Protein AF-I1L2G2-F1 (afdb_monomer)

Foldseek 3Di:
DPDDPDPPVNVQVVQCVQVPPRPSDQDPVSVVVVVVVCPPVNVVVVVVVVQVQLPPVPPSDNQLVSNQVSCVVVVHHDDSVVSVVVPD

Radius of gyration: 18.34 Å; Cα contacts (8 Å, |Δi|>4): 58; chains: 1; bounding box: 33×26×47 Å

pLDDT: mean 82.1, std 11.27, range [36.84, 95.06]

Solvent-accessible surface area (backbone atoms only — not comparable to full-atom values): 5304 Å² total; per-residue (Å²): 134,91,84,73,89,71,55,69,68,58,52,51,52,51,42,71,73,46,28,82,84,70,84,84,51,78,51,72,67,33,51,50,48,54,67,58,65,45,42,76,63,50,53,49,49,53,50,48,56,53,48,55,59,29,17,70,75,72,76,88,51,75,40,38,66,25,41,39,54,38,37,46,74,74,75,40,87,67,55,61,67,58,33,47,68,74,74,117

InterPro domains:
  IPR002048 EF-hand domain [PF13405] (46-75)
  IPR002048 EF-hand domain [PS50222] (6-41)
  IPR002048 EF-hand domain [PS50222] (42-77)
  IPR002048 EF-hand domain [SM00054] (10-38)
  IPR002048 EF-hand domain [SM00054] (46-74)
  IPR011992 EF-hand domain pair [SSF47473] (2-88)
  IPR018247 EF-Hand 1, calcium-binding site [PS00018] (19-31)
  IPR039647 EF-hand domain pair prot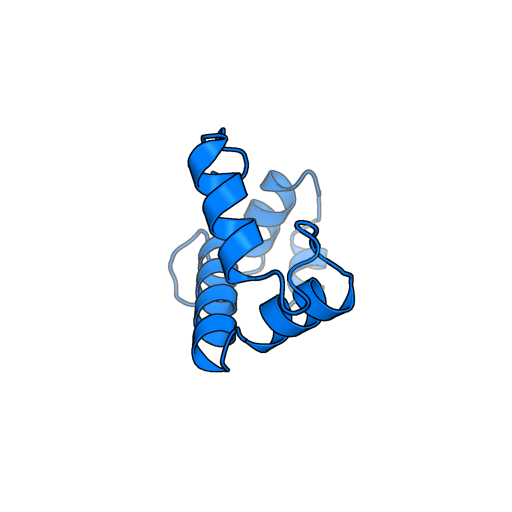ein CML-like [PTHR10891] (46-87)

Mean predicted aligned error: 14.69 Å

Secondary structure (DSSP, 8-state):
-------HHHHHHHHHHH-SSSSSS--HHHHHHHHHHS-HHHHHHHHHHHHHHH-TT-SSS--HHHHHHHHHHTT----HHHHHHH--

Nearest PDB structures (foldseek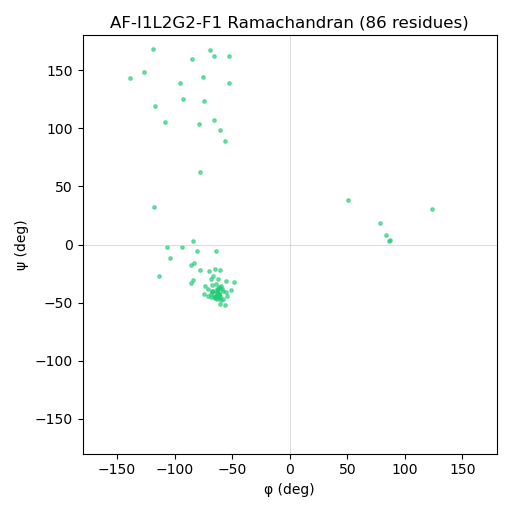):
  3dvk-assembly1_A  TM=5.466E-01  e=9.093E-03  Homo sapiens
  1k93-assembly2_E  TM=5.208E-01  e=1.027E-02  Homo sapiens
  1k90-assembly1_F  TM=4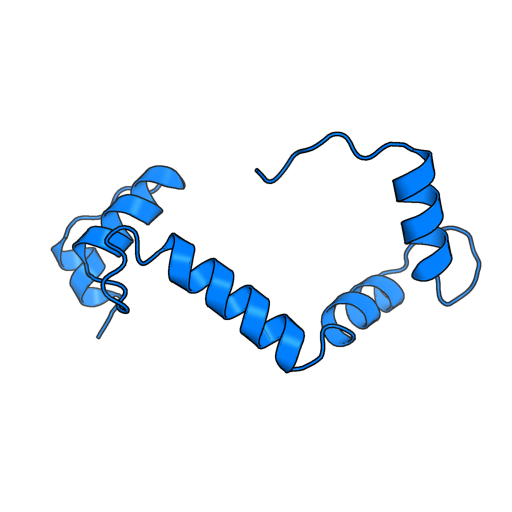.936E-01  e=1.672E-02  Homo sapiens
  8glv-assembly1_Ml  TM=4.962E-01  e=2.721E-02  Chlamydomonas reinhardtii
  1k90-assembly1_E  TM=5.336E-01  e=5.315E-02  Homo sapiens

Structure (mmCIF, N/CA/C/O backbone):
data_AF-I1L2G2-F1
#
_entry.id   AF-I1L2G2-F1
#
loop_
_atom_site.group_PDB
_atom_site.id
_atom_site.type_symbol
_atom_site.label_atom_id
_atom_site.label_alt_id
_atom_site.label_comp_id
_atom_site.label_asym_id
_atom_site.label_entity_id
_atom_site.label_seq_id
_atom_site.pdbx_PDB_ins_code
_atom_site.Cartn_x
_atom_site.Cartn_y
_atom_site.Cartn_z
_atom_site.occupancy
_atom_site.B_iso_or_equiv
_atom_site.auth_seq_id
_a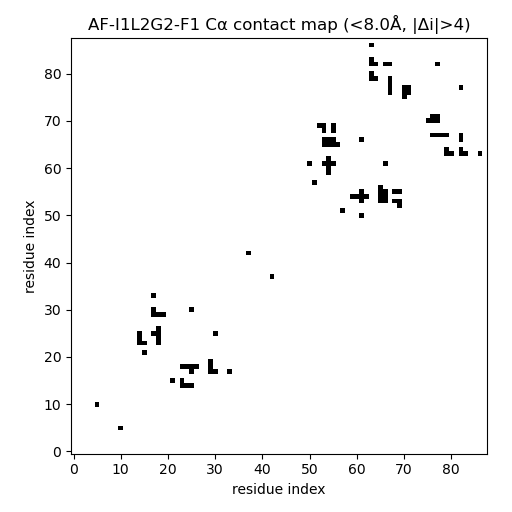tom_site.auth_comp_id
_atom_site.auth_asym_id
_atom_site.auth_atom_id
_atom_site.pdbx_PDB_model_num
ATOM 1 N N . MET A 1 1 ? -3.862 13.719 2.964 1.00 36.84 1 MET A N 1
ATOM 2 C CA . MET A 1 1 ? -2.879 13.970 4.036 1.00 36.84 1 MET A CA 1
ATOM 3 C C . MET A 1 1 ? -3.216 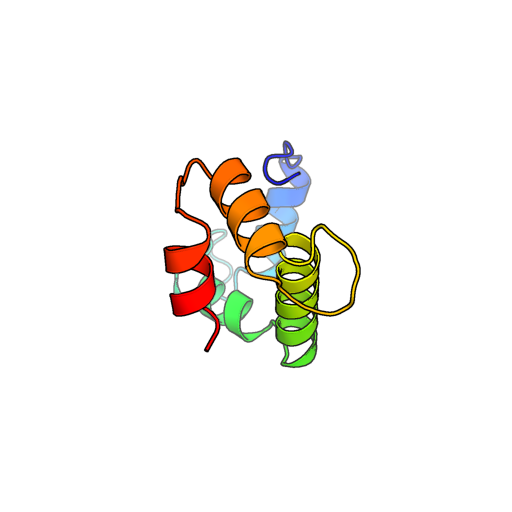13.000 5.159 1.00 36.84 1 MET A C 1
ATOM 5 O O . MET A 1 1 ? -4.330 13.080 5.650 1.00 36.84 1 MET A O 1
ATOM 9 N N . MET A 1 2 ? -2.343 12.047 5.493 1.00 40.84 2 MET A N 1
ATOM 10 C CA . MET A 1 2 ? -2.445 11.283 6.747 1.00 40.84 2 MET A CA 1
ATOM 11 C C . MET A 1 2 ? -1.579 12.013 7.778 1.00 40.84 2 MET A C 1
ATOM 13 O O . MET A 1 2 ? -0.417 12.283 7.479 1.00 40.84 2 MET A O 1
ATOM 17 N N . GLY A 1 3 ? -2.157 12.379 8.926 1.00 48.31 3 GLY A N 1
ATOM 18 C CA . GLY A 1 3 ? -1.483 13.147 9.986 1.00 48.31 3 GLY A CA 1
ATOM 19 C C . GLY A 1 3 ? -2.166 14.461 10.393 1.00 48.31 3 GLY A C 1
ATOM 20 O O . GLY A 1 3 ? -1.470 15.405 10.747 1.00 48.31 3 GLY A O 1
ATOM 21 N N . GLY A 1 4 ? -3.498 14.563 10.306 1.00 59.53 4 GLY A N 1
ATOM 22 C CA . GLY A 1 4 ? -4.225 15.695 10.895 1.00 59.53 4 GLY A CA 1
ATOM 23 C C . GLY A 1 4 ? -4.325 15.559 12.417 1.00 59.53 4 GLY A C 1
ATOM 24 O O . GLY A 1 4 ? -4.469 14.446 12.921 1.00 59.53 4 GLY A O 1
ATOM 25 N N . GLU A 1 5 ? -4.261 16.676 13.141 1.00 57.28 5 GLU A N 1
ATOM 26 C CA . GLU A 1 5 ? -4.640 16.721 14.555 1.00 57.28 5 GLU A CA 1
ATOM 27 C C . GLU A 1 5 ? -6.149 16.459 14.657 1.00 57.28 5 GLU A C 1
ATOM 29 O O . GLU A 1 5 ? -6.958 17.297 14.261 1.00 57.28 5 GLU A O 1
ATOM 34 N N . LEU A 1 6 ? -6.531 15.275 15.141 1.00 62.75 6 LEU A N 1
ATOM 35 C CA . LEU A 1 6 ? -7.912 14.982 15.517 1.00 62.75 6 LEU A CA 1
ATOM 36 C C . LEU A 1 6 ? -8.212 15.705 16.839 1.00 62.75 6 LEU A C 1
ATOM 38 O O . LEU A 1 6 ? -7.500 15.475 17.821 1.00 62.75 6 LEU A O 1
ATOM 42 N N . PRO A 1 7 ? -9.242 16.569 16.905 1.00 80.75 7 PRO A N 1
ATOM 43 C CA . PRO A 1 7 ? -9.700 17.140 18.163 1.00 80.75 7 PRO A CA 1
ATOM 44 C C . PRO A 1 7 ? -9.973 16.035 19.188 1.00 80.75 7 PRO A C 1
ATOM 46 O O . PRO A 1 7 ? -10.581 15.020 18.858 1.00 80.75 7 PRO A O 1
ATOM 49 N N . MET A 1 8 ? -9.582 16.244 20.449 1.00 79.94 8 MET A N 1
ATOM 50 C CA . MET A 1 8 ? -9.756 15.255 21.528 1.00 79.94 8 MET A CA 1
ATOM 51 C C . MET A 1 8 ? -11.197 14.730 21.619 1.00 79.94 8 MET A C 1
ATOM 53 O O . MET A 1 8 ? -11.411 13.531 21.741 1.00 79.94 8 MET A O 1
ATOM 57 N N . LYS A 1 9 ? -12.182 15.612 21.421 1.00 84.00 9 LYS A N 1
ATOM 58 C CA . LYS A 1 9 ? -13.601 15.248 21.376 1.00 84.00 9 LYS A CA 1
ATOM 59 C C . LYS A 1 9 ? -13.944 14.269 20.245 1.00 84.00 9 LYS A C 1
ATOM 61 O O . LYS A 1 9 ? -14.800 13.415 20.422 1.00 84.00 9 LYS A O 1
ATOM 66 N N . GLU A 1 10 ? -13.313 14.392 19.079 1.00 80.00 10 GLU A N 1
ATOM 67 C CA . GLU A 1 10 ? -13.515 13.454 17.966 1.00 80.00 10 GLU A CA 1
ATOM 68 C C . GLU A 1 10 ? -12.889 12.094 18.266 1.00 80.00 10 GLU A C 1
ATOM 70 O O . GLU A 1 10 ? -13.505 11.073 17.971 1.00 80.00 10 GLU A O 1
ATOM 75 N N . ALA A 1 11 ? -11.723 12.075 18.916 1.00 79.56 11 ALA A N 1
ATOM 76 C CA . ALA A 1 11 ? -11.103 10.838 19.378 1.00 79.56 11 ALA A CA 1
ATOM 77 C C . ALA A 1 11 ? -11.958 10.133 20.447 1.00 79.56 11 ALA A C 1
ATOM 79 O O . ALA A 1 11 ? -12.199 8.937 20.335 1.00 79.56 11 ALA A O 1
ATOM 80 N N . GLU A 1 12 ? -12.480 10.868 21.433 1.00 84.06 12 GLU A N 1
ATOM 81 C CA . GLU A 1 12 ? -13.385 10.333 22.463 1.00 84.06 12 GLU A CA 1
ATOM 82 C C . GLU A 1 12 ? -14.678 9.775 21.858 1.00 84.06 12 GLU A C 1
ATOM 84 O O . GLU A 1 12 ? -15.102 8.678 22.212 1.00 84.06 12 GLU A O 1
ATOM 89 N N . MET A 1 13 ? -15.291 10.499 20.914 1.00 84.31 13 MET A N 1
ATOM 90 C CA . MET A 1 13 ? -16.477 10.014 20.199 1.00 84.31 13 MET A CA 1
ATOM 91 C C . MET A 1 13 ? -16.175 8.761 19.375 1.00 84.31 13 MET A C 1
ATOM 93 O O . MET A 1 13 ? -17.020 7.873 19.300 1.00 84.31 13 MET A O 1
ATOM 97 N N . ALA A 1 14 ? -14.995 8.687 18.755 1.00 81.31 14 ALA A N 1
ATOM 98 C CA . ALA A 1 14 ? -14.581 7.512 18.001 1.00 81.31 14 ALA A CA 1
ATOM 99 C C . ALA A 1 14 ? -14.387 6.302 18.922 1.00 81.31 14 ALA A C 1
ATOM 101 O O . ALA A 1 14 ? -14.895 5.233 18.606 1.00 81.31 14 ALA A O 1
ATOM 102 N N . ILE A 1 15 ? -13.721 6.474 20.069 1.00 82.12 15 ILE A N 1
ATOM 103 C CA . ILE A 1 15 ? -13.556 5.403 21.062 1.00 82.12 15 ILE A CA 1
ATOM 104 C C . ILE A 1 15 ? -14.926 4.944 21.559 1.00 82.12 15 ILE A C 1
ATOM 106 O O . ILE A 1 15 ? -15.242 3.773 21.427 1.00 82.12 15 ILE A O 1
ATOM 110 N N . ALA A 1 16 ? -15.792 5.860 22.000 1.00 85.81 16 ALA A N 1
ATOM 111 C CA . ALA A 1 16 ? -17.124 5.513 22.501 1.00 85.81 16 ALA A CA 1
ATOM 112 C C . ALA A 1 16 ? -18.029 4.815 21.463 1.00 85.81 16 ALA A C 1
ATOM 114 O O . ALA A 1 16 ? -18.997 4.159 21.835 1.00 85.81 16 ALA A O 1
ATOM 115 N N . ALA A 1 17 ? -17.757 4.981 20.165 1.00 83.69 17 ALA A N 1
ATOM 116 C CA . ALA A 1 17 ? -18.489 4.307 19.094 1.00 83.69 17 ALA A CA 1
ATOM 117 C C . ALA A 1 17 ? -17.942 2.907 18.759 1.00 83.69 17 ALA A C 1
ATOM 119 O O . ALA A 1 17 ? -18.633 2.144 18.083 1.00 83.69 17 ALA A O 1
ATOM 120 N N . LEU A 1 18 ? -16.709 2.600 19.167 1.00 83.31 18 LEU A N 1
ATOM 121 C CA . LEU A 1 18 ? -15.981 1.381 18.800 1.00 83.31 18 LEU A CA 1
ATOM 122 C C . LEU A 1 18 ? -15.734 0.441 19.976 1.00 83.31 18 LEU A C 1
ATOM 124 O O . LEU A 1 18 ? -15.613 -0.758 19.757 1.00 83.31 18 LEU A O 1
ATOM 128 N N . ASP A 1 19 ? -15.662 0.997 21.179 1.00 87.69 19 ASP A N 1
ATOM 129 C CA . ASP A 1 19 ? -15.559 0.299 22.451 1.00 87.69 19 ASP A CA 1
ATOM 130 C C . ASP A 1 19 ? -16.792 -0.596 22.652 1.00 87.69 19 ASP A C 1
ATOM 132 O O . ASP A 1 19 ? -17.889 -0.128 22.982 1.00 87.69 19 ASP A O 1
ATOM 136 N N . SER A 1 20 ? -16.634 -1.889 22.354 1.00 84.50 20 SER A N 1
ATOM 137 C CA . SER A 1 20 ? -17.740 -2.844 22.390 1.00 84.50 20 SER A CA 1
ATOM 138 C C . SER A 1 20 ? -18.026 -3.387 23.789 1.00 84.50 20 SER A C 1
ATOM 140 O O . SER A 1 20 ? -19.118 -3.925 24.006 1.00 84.50 20 SER A O 1
ATOM 142 N N . ASP A 1 21 ? -17.096 -3.232 24.736 1.00 87.44 21 ASP A N 1
ATOM 143 C CA . ASP A 1 21 ? -17.244 -3.696 26.117 1.00 87.44 21 ASP A CA 1
ATOM 144 C C . ASP A 1 21 ? -17.545 -2.565 27.121 1.00 87.44 21 ASP A C 1
ATOM 146 O O . ASP A 1 21 ? -18.033 -2.832 28.226 1.00 87.44 21 ASP A O 1
ATOM 150 N N . GLY A 1 22 ? -17.398 -1.310 26.697 1.00 88.19 22 GLY A N 1
ATOM 151 C CA . GLY A 1 22 ? -17.747 -0.111 27.446 1.00 88.19 22 GLY A CA 1
ATOM 152 C C . GLY A 1 22 ? -16.725 0.268 28.516 1.00 88.19 22 GLY A C 1
ATOM 153 O O . GLY A 1 22 ? -17.088 0.989 29.454 1.00 88.19 22 GLY A O 1
ATOM 154 N N . ASP A 1 23 ? -15.492 -0.238 28.443 1.00 88.75 23 ASP A N 1
ATOM 155 C CA . ASP A 1 23 ? -14.443 0.045 29.425 1.00 88.75 23 ASP A CA 1
ATOM 156 C C . ASP A 1 23 ? -13.736 1.402 29.210 1.00 88.75 23 ASP A C 1
ATOM 158 O O . ASP A 1 23 ? -12.971 1.861 30.069 1.00 88.75 23 ASP A O 1
ATOM 162 N N . GLY A 1 24 ? -14.056 2.096 28.115 1.00 85.44 24 GLY A N 1
ATOM 163 C CA . GLY A 1 24 ? -13.482 3.375 27.711 1.00 85.44 24 GLY A CA 1
ATOM 164 C C . GLY A 1 24 ? -12.164 3.250 26.945 1.00 85.44 24 GLY A C 1
ATOM 165 O O . GLY A 1 24 ? -11.505 4.268 26.704 1.00 85.44 24 GLY A O 1
ATOM 166 N N . LEU A 1 25 ? -11.757 2.036 26.581 1.00 82.62 25 LEU A N 1
ATOM 167 C CA . LEU A 1 25 ? -10.559 1.711 25.821 1.00 82.62 25 LEU A CA 1
ATOM 168 C C . LEU A 1 25 ? -10.949 1.031 24.501 1.00 82.62 25 LEU A C 1
ATOM 170 O O . LEU A 1 25 ? -12.096 0.695 24.246 1.00 82.62 25 LEU A O 1
ATOM 174 N N . LEU A 1 26 ? -9.974 0.896 23.603 1.00 82.69 26 LEU A N 1
ATOM 175 C CA . LEU A 1 26 ? -10.134 0.127 22.374 1.00 82.69 26 LEU A CA 1
ATOM 176 C C . LEU A 1 26 ? -9.307 -1.148 22.519 1.00 82.69 26 LEU A C 1
ATOM 178 O O . LEU A 1 26 ? -8.073 -1.095 22.458 1.00 82.69 26 LEU A O 1
ATOM 182 N N . SER A 1 27 ? -9.975 -2.277 22.734 1.00 82.44 27 SER A N 1
ATOM 183 C CA . SER A 1 27 ? -9.331 -3.586 22.783 1.00 82.44 27 SER A CA 1
ATOM 184 C C . SER A 1 27 ? -8.821 -4.008 21.397 1.00 82.44 27 SER A C 1
ATOM 186 O O . SER A 1 27 ? -9.138 -3.412 20.359 1.00 82.44 27 SER A O 1
ATOM 188 N N . LEU A 1 28 ? -7.995 -5.058 21.353 1.00 78.38 28 LEU A N 1
ATOM 189 C CA . LEU A 1 28 ? -7.564 -5.637 20.079 1.00 78.38 28 LEU A CA 1
ATOM 190 C C . LEU A 1 28 ? -8.772 -6.178 19.300 1.00 78.38 28 LEU A C 1
ATOM 192 O O . LEU A 1 28 ? -8.829 -6.048 18.078 1.00 78.38 28 LEU A O 1
ATOM 196 N N . GLU A 1 29 ? -9.728 -6.766 20.010 1.00 78.50 29 GLU A N 1
ATOM 197 C CA . GLU A 1 29 ? -10.978 -7.294 19.486 1.00 78.50 29 GLU A CA 1
ATOM 198 C C . GLU A 1 29 ? -11.831 -6.187 18.852 1.00 78.50 29 GLU A C 1
ATOM 200 O O . GLU A 1 29 ? -12.283 -6.363 17.719 1.00 78.50 29 GLU A O 1
ATOM 205 N N . ASP A 1 30 ? -11.962 -5.025 19.503 1.00 80.88 30 ASP A N 1
ATOM 206 C CA . ASP A 1 30 ? -12.657 -3.857 18.937 1.00 80.88 30 ASP A CA 1
ATOM 207 C C . ASP A 1 30 ? -11.981 -3.367 17.654 1.00 80.88 30 ASP A C 1
ATOM 209 O O . ASP A 1 30 ? -12.636 -3.045 16.659 1.00 80.88 30 ASP A O 1
ATOM 213 N N . PHE A 1 31 ? -10.646 -3.341 17.639 1.00 75.75 31 PHE A N 1
ATOM 214 C CA . PHE A 1 31 ? -9.882 -2.927 16.466 1.00 75.75 31 PHE A CA 1
ATOM 215 C C . PHE A 1 31 ? -10.026 -3.911 15.298 1.00 75.75 31 PHE A C 1
ATOM 217 O O . PHE A 1 31 ? -10.159 -3.498 14.143 1.00 75.75 31 PHE A O 1
ATOM 224 N N . ILE A 1 32 ? -10.023 -5.217 15.574 1.00 74.69 32 ILE A N 1
ATOM 225 C CA . ILE A 1 32 ? -10.294 -6.244 14.562 1.00 74.69 32 ILE A CA 1
ATOM 226 C C . ILE A 1 32 ? -11.719 -6.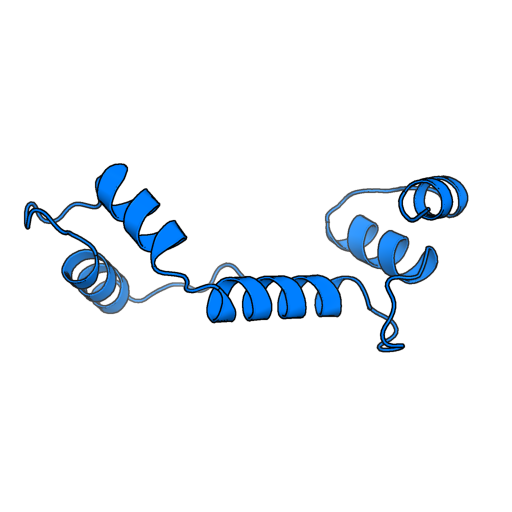078 14.034 1.00 74.69 32 ILE A C 1
ATOM 228 O O . ILE A 1 32 ? -11.906 -6.029 12.818 1.00 74.69 32 ILE A O 1
ATOM 232 N N . ALA A 1 33 ? -12.703 -5.910 14.922 1.00 76.00 33 ALA A N 1
ATOM 233 C CA . ALA A 1 33 ? -14.090 -5.677 14.544 1.00 76.00 33 ALA A CA 1
ATOM 234 C C . ALA A 1 33 ? -14.236 -4.424 13.672 1.00 76.00 33 ALA A C 1
ATOM 236 O O . ALA A 1 33 ? -14.937 -4.478 12.669 1.00 76.00 33 ALA A O 1
ATOM 237 N N . LEU A 1 34 ? -13.519 -3.334 13.963 1.00 74.06 34 LEU A N 1
ATOM 238 C CA . LEU A 1 34 ? -13.455 -2.141 13.111 1.00 74.06 34 LEU A CA 1
ATOM 239 C C . LEU A 1 34 ? -12.907 -2.461 11.707 1.00 74.06 34 LEU A C 1
ATOM 241 O O . LEU A 1 34 ? -13.490 -2.057 10.698 1.00 74.06 34 LEU A O 1
ATOM 245 N N . MET A 1 35 ? -11.798 -3.201 11.626 1.00 69.50 35 MET A N 1
ATOM 246 C CA . MET A 1 35 ? -11.175 -3.593 10.352 1.00 69.50 35 MET A CA 1
ATOM 247 C C . MET A 1 35 ? -12.050 -4.561 9.538 1.00 69.50 35 MET A C 1
ATOM 249 O O . MET A 1 35 ? -11.986 -4.609 8.302 1.00 69.50 35 MET A O 1
ATOM 253 N N . GLU A 1 36 ? -12.890 -5.339 10.215 1.00 72.81 36 GLU A N 1
ATOM 254 C CA . GLU A 1 36 ? -13.861 -6.241 9.602 1.00 72.81 36 GLU A CA 1
ATOM 255 C C . GLU A 1 36 ? -15.186 -5.554 9.247 1.00 72.81 36 GLU A C 1
ATOM 257 O O . GLU A 1 36 ? -15.772 -5.888 8.214 1.00 72.81 36 GLU A O 1
ATOM 262 N N . ALA A 1 37 ? -15.613 -4.561 10.036 1.00 69.25 37 ALA A N 1
ATOM 263 C CA . ALA A 1 37 ? -16.811 -3.742 9.835 1.00 69.25 37 ALA A CA 1
ATOM 264 C C . ALA A 1 37 ? -16.725 -2.882 8.573 1.00 69.25 37 ALA A C 1
ATOM 266 O O . ALA A 1 37 ? -17.755 -2.510 8.006 1.00 69.25 37 ALA A O 1
ATOM 267 N N . GLY A 1 38 ? -15.506 -2.634 8.081 1.00 64.94 38 GLY A N 1
ATOM 268 C CA . GLY A 1 38 ? -15.268 -2.267 6.694 1.00 64.94 38 GLY A CA 1
ATOM 269 C C . GLY A 1 38 ? -15.854 -3.337 5.775 1.00 64.94 38 GLY A C 1
ATOM 270 O O . GLY A 1 38 ? -15.180 -4.301 5.397 1.00 64.94 38 GLY A O 1
ATOM 271 N N . GLY A 1 39 ? -17.131 -3.169 5.422 1.00 67.94 39 GLY A N 1
ATOM 272 C CA . GLY A 1 39 ? -17.829 -4.035 4.487 1.00 67.94 39 GLY A CA 1
ATOM 273 C C . GLY A 1 39 ? -17.036 -4.165 3.189 1.00 67.94 39 GLY A C 1
ATOM 274 O O . GLY A 1 39 ? -16.161 -3.353 2.880 1.00 67.94 39 GLY A O 1
ATOM 275 N N . LYS A 1 40 ? -17.346 -5.189 2.388 1.00 72.06 40 LYS A N 1
ATOM 276 C CA . LYS A 1 40 ? -16.667 -5.426 1.099 1.00 72.06 40 LYS A CA 1
ATOM 277 C C . LYS A 1 40 ? -16.579 -4.158 0.236 1.00 72.06 40 LYS A C 1
ATOM 279 O O . LYS A 1 40 ? -15.596 -3.980 -0.470 1.00 72.06 40 LYS A O 1
ATOM 284 N N . GLU A 1 41 ? -17.577 -3.282 0.335 1.00 75.12 41 GLU A N 1
ATOM 285 C CA . GLU A 1 41 ? -17.615 -1.982 -0.332 1.00 75.12 41 GLU A CA 1
ATOM 286 C C . GLU A 1 41 ? -16.579 -0.982 0.204 1.00 75.12 41 GLU A C 1
ATOM 288 O O . GLU A 1 41 ? -15.873 -0.376 -0.595 1.00 75.12 41 GLU A O 1
ATOM 293 N N . GLN A 1 42 ? -16.411 -0.851 1.525 1.00 77.44 42 GLN A N 1
ATOM 294 C CA . GLN A 1 42 ? -15.380 0.022 2.097 1.00 77.44 42 GLN A CA 1
ATOM 295 C C . GLN A 1 42 ? -13.981 -0.471 1.724 1.00 77.44 42 GLN A C 1
ATOM 297 O O . GLN A 1 42 ? -13.167 0.308 1.243 1.00 77.44 42 GLN A O 1
ATOM 302 N N . LYS A 1 43 ? -13.734 -1.784 1.827 1.00 77.12 43 LYS A N 1
ATOM 303 C CA . LYS A 1 43 ? -12.467 -2.396 1.389 1.00 77.12 43 LYS A CA 1
ATOM 304 C C . LYS A 1 43 ? -12.203 -2.156 -0.099 1.00 77.12 43 LYS A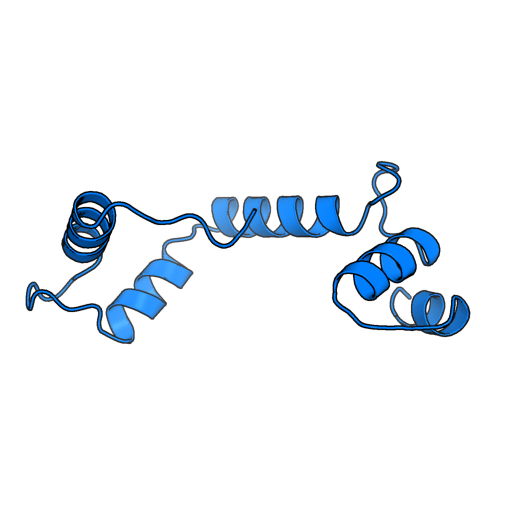 C 1
ATOM 306 O O . LYS A 1 43 ? -11.065 -1.911 -0.491 1.00 77.12 43 LYS A O 1
ATOM 311 N N . LEU A 1 44 ? -13.246 -2.203 -0.931 1.00 76.81 44 LEU A N 1
ATOM 312 C CA . LEU A 1 44 ? -13.149 -1.889 -2.356 1.00 76.81 44 LEU A CA 1
ATOM 313 C C . LEU A 1 44 ? -12.851 -0.402 -2.595 1.00 76.81 44 LEU A C 1
ATOM 315 O O . LEU A 1 44 ? -12.037 -0.085 -3.460 1.00 76.81 44 LEU A O 1
ATOM 319 N N . ASN A 1 45 ? -13.465 0.500 -1.828 1.00 85.69 45 ASN A N 1
ATOM 320 C CA . ASN A 1 45 ? -13.192 1.935 -1.893 1.00 85.69 45 ASN A CA 1
ATOM 321 C C . ASN A 1 45 ? -11.760 2.257 -1.451 1.00 85.69 45 ASN A C 1
ATOM 323 O O . ASN A 1 45 ? -11.071 2.991 -2.154 1.00 85.69 45 ASN A O 1
ATOM 327 N N . ASP A 1 46 ? -11.276 1.663 -0.360 1.00 85.38 46 ASP A N 1
ATOM 328 C CA . ASP A 1 46 ? -9.899 1.840 0.113 1.00 85.38 46 ASP A CA 1
ATOM 329 C C . ASP A 1 46 ? -8.892 1.308 -0.913 1.00 85.38 46 ASP A C 1
ATOM 331 O O . ASP A 1 46 ? -7.897 1.969 -1.219 1.00 85.38 46 ASP A O 1
ATOM 335 N N . LEU A 1 47 ? -9.183 0.150 -1.521 1.00 82.12 47 LEU A N 1
ATOM 336 C CA . LEU A 1 47 ? -8.378 -0.405 -2.606 1.00 82.12 47 LEU A CA 1
ATOM 337 C C . LEU A 1 47 ? -8.378 0.510 -3.835 1.00 82.12 47 LEU A C 1
ATOM 339 O O . LEU A 1 47 ? -7.334 0.692 -4.456 1.00 82.12 47 LEU A O 1
ATOM 343 N N . LYS A 1 48 ? -9.523 1.109 -4.176 1.00 84.00 48 LYS A N 1
ATOM 344 C CA . LYS A 1 48 ? -9.639 2.066 -5.280 1.00 84.00 48 LYS A CA 1
ATOM 345 C C . LYS A 1 48 ? -8.831 3.332 -5.009 1.00 84.00 48 LYS A C 1
ATOM 347 O O . LYS A 1 48 ? -8.063 3.752 -5.865 1.00 84.00 48 LYS A O 1
ATOM 352 N N . VAL A 1 49 ? -8.933 3.891 -3.805 1.00 89.94 49 VAL A N 1
ATOM 353 C CA . VAL A 1 49 ? -8.144 5.056 -3.385 1.00 89.94 49 VAL A CA 1
ATOM 354 C C . VAL A 1 49 ? -6.648 4.736 -3.416 1.00 89.94 49 VAL A C 1
ATOM 356 O O . VAL A 1 49 ? -5.858 5.539 -3.911 1.00 89.94 49 VAL A O 1
ATOM 359 N N . ALA A 1 50 ? -6.243 3.554 -2.943 1.00 88.69 50 ALA A N 1
ATOM 360 C CA . ALA A 1 50 ? -4.862 3.098 -3.049 1.00 88.69 50 ALA A CA 1
ATOM 361 C C . ALA A 1 50 ? -4.427 2.965 -4.517 1.00 88.69 50 ALA A C 1
ATOM 363 O O . ALA A 1 50 ? -3.370 3.474 -4.882 1.00 88.69 50 ALA A O 1
ATOM 364 N N . PHE A 1 51 ? -5.243 2.351 -5.375 1.00 84.31 51 PHE A N 1
ATOM 365 C CA . PHE A 1 51 ? -4.960 2.214 -6.803 1.00 84.31 51 PHE A CA 1
ATOM 366 C C . PHE A 1 51 ? -4.757 3.577 -7.479 1.00 84.31 51 PHE A C 1
ATOM 368 O O . PHE A 1 51 ? -3.749 3.773 -8.159 1.00 84.31 51 PHE A O 1
ATOM 375 N N . ASP A 1 52 ? -5.639 4.542 -7.213 1.00 86.94 52 ASP A N 1
ATOM 376 C CA . ASP A 1 52 ? -5.563 5.904 -7.752 1.00 86.94 52 ASP A CA 1
ATOM 377 C C . ASP A 1 52 ? -4.282 6.637 -7.303 1.00 86.94 52 ASP A C 1
ATOM 379 O O . ASP A 1 52 ? -3.730 7.454 -8.044 1.00 86.94 52 ASP A O 1
ATOM 383 N N . MET A 1 53 ? -3.738 6.322 -6.119 1.00 89.69 53 MET A N 1
ATOM 384 C CA . MET A 1 53 ? -2.431 6.848 -5.699 1.00 89.69 53 MET A CA 1
ATOM 385 C C . MET A 1 53 ? -1.269 6.301 -6.543 1.00 89.69 53 MET A C 1
ATOM 387 O O . MET A 1 53 ? -0.300 7.029 -6.789 1.00 89.69 53 MET A O 1
ATOM 391 N N . TYR A 1 54 ? -1.343 5.041 -6.985 1.00 87.81 54 TYR A N 1
ATOM 392 C CA . TYR A 1 54 ? -0.321 4.413 -7.830 1.00 87.81 54 TYR A CA 1
ATOM 393 C C . TYR A 1 54 ? -0.499 4.728 -9.323 1.00 87.81 54 TYR A C 1
ATOM 395 O O . TYR A 1 54 ? 0.505 4.827 -10.035 1.00 87.81 54 TYR A O 1
ATOM 403 N N . ASP A 1 55 ? -1.721 4.948 -9.815 1.00 87.94 55 ASP A N 1
ATOM 404 C CA . ASP A 1 55 ? -1.999 5.459 -11.167 1.00 87.94 55 ASP A CA 1
ATOM 405 C C . ASP A 1 55 ? -1.765 6.978 -11.246 1.00 87.94 55 ASP A C 1
ATOM 407 O O . ASP A 1 55 ? -2.637 7.799 -11.523 1.00 87.94 55 ASP A O 1
ATOM 411 N N . THR A 1 56 ? -0.515 7.377 -11.015 1.00 83.94 56 THR A N 1
ATOM 412 C CA . THR A 1 56 ? -0.100 8.789 -11.021 1.00 83.94 56 THR A CA 1
ATOM 413 C C . THR A 1 56 ? -0.230 9.492 -12.381 1.00 83.94 56 THR A C 1
ATOM 415 O O . THR A 1 56 ? 0.106 10.677 -12.477 1.00 83.94 56 THR A O 1
ATOM 418 N N . GLU A 1 57 ? -0.592 8.752 -13.430 1.00 85.88 57 GLU A N 1
ATOM 419 C CA . GLU A 1 57 ? -0.816 9.243 -14.791 1.00 85.88 57 GLU A CA 1
ATOM 420 C C . GLU A 1 57 ? -2.319 9.271 -15.143 1.00 85.88 57 GLU A C 1
ATOM 422 O O . GLU A 1 57 ? -2.663 9.751 -16.221 1.00 85.88 57 GLU A O 1
ATOM 427 N N . SER A 1 58 ? -3.199 8.819 -14.235 1.00 85.31 58 SER A N 1
ATOM 428 C CA . SER A 1 58 ? -4.662 8.762 -14.388 1.00 85.31 58 SER A CA 1
ATOM 429 C C . SER A 1 58 ? -5.109 8.080 -15.684 1.00 85.31 58 SER A C 1
ATOM 431 O O . SER A 1 58 ? -6.057 8.512 -16.341 1.00 85.31 58 SER A O 1
ATOM 433 N N . CYS A 1 59 ? -4.391 7.028 -16.077 1.00 86.62 59 CYS A N 1
ATOM 434 C CA . CYS A 1 59 ? -4.648 6.278 -17.305 1.00 86.62 59 CYS A CA 1
ATOM 435 C C . CYS A 1 59 ? -5.554 5.053 -17.095 1.00 86.62 59 CYS A C 1
ATOM 437 O O . CYS A 1 59 ? -5.879 4.362 -18.059 1.00 86.62 59 CYS A O 1
ATOM 439 N N . GLY A 1 60 ? -5.954 4.784 -15.851 1.00 86.25 60 GLY A N 1
ATOM 440 C CA . GLY A 1 60 ? -6.709 3.610 -15.426 1.00 86.25 60 GLY A CA 1
ATOM 441 C C . GLY A 1 60 ? -5.839 2.392 -15.101 1.00 86.25 60 GLY A C 1
ATOM 442 O O . GLY A 1 60 ? -6.380 1.335 -14.785 1.00 86.25 60 GLY A O 1
ATOM 443 N N . PHE A 1 61 ? -4.508 2.510 -15.174 1.00 85.81 61 PHE A N 1
ATOM 444 C CA . PHE A 1 61 ? -3.568 1.401 -14.991 1.00 85.81 61 PHE A CA 1
ATOM 445 C C . PHE A 1 61 ? -2.349 1.822 -14.164 1.00 85.81 61 PHE A C 1
ATOM 447 O O . PHE A 1 61 ? -1.801 2.907 -14.341 1.00 85.81 61 PHE A O 1
ATOM 454 N N . ILE A 1 62 ? -1.841 0.920 -13.320 1.00 86.69 62 ILE A N 1
ATOM 455 C CA . ILE A 1 62 ? -0.526 1.097 -12.694 1.00 86.69 62 ILE A CA 1
ATOM 456 C C . ILE A 1 62 ? 0.542 0.723 -13.727 1.00 86.69 62 ILE A C 1
ATOM 458 O O . ILE A 1 62 ? 0.778 -0.451 -14.006 1.00 86.69 62 ILE A O 1
ATOM 462 N N . THR A 1 63 ? 1.192 1.725 -14.317 1.00 87.50 63 THR A N 1
ATOM 463 C CA . THR A 1 63 ? 2.295 1.532 -15.266 1.00 87.50 63 THR A CA 1
ATOM 464 C C . THR A 1 63 ? 3.621 1.358 -14.511 1.00 87.50 63 THR A C 1
ATOM 466 O O . THR A 1 63 ? 3.753 1.823 -13.375 1.00 87.50 63 THR A O 1
ATOM 469 N N . PRO A 1 64 ? 4.681 0.775 -15.115 1.00 91.75 64 PRO A N 1
ATOM 470 C CA . PRO A 1 64 ? 5.994 0.713 -14.460 1.00 91.75 64 PRO A CA 1
ATOM 471 C C . PRO A 1 64 ? 6.507 2.098 -14.046 1.00 91.75 64 PRO A C 1
ATOM 473 O O . PRO A 1 64 ? 7.219 2.254 -13.055 1.00 91.75 64 PRO A O 1
ATOM 476 N N . LYS A 1 65 ? 6.143 3.122 -14.824 1.00 92.81 65 LYS A N 1
ATOM 477 C CA . LYS A 1 65 ? 6.512 4.512 -14.583 1.00 92.81 65 LYS A CA 1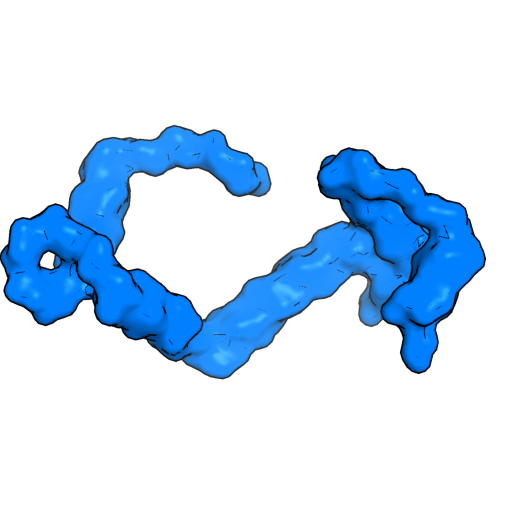
ATOM 478 C C . LYS A 1 65 ? 5.709 5.114 -13.430 1.00 92.81 65 LYS A C 1
ATOM 480 O O . LYS A 1 65 ? 6.304 5.802 -12.598 1.00 92.81 65 LYS A O 1
ATOM 485 N N . SER A 1 66 ? 4.405 4.845 -13.360 1.00 90.50 66 SER A N 1
ATOM 486 C CA . SER A 1 66 ? 3.548 5.334 -12.279 1.00 90.50 66 SER A CA 1
ATOM 487 C C . SER A 1 66 ? 3.907 4.668 -10.944 1.00 90.50 66 SER A C 1
ATOM 489 O O . SER A 1 66 ? 4.117 5.367 -9.951 1.00 90.50 66 SER A O 1
ATOM 491 N N . LEU A 1 67 ? 4.156 3.352 -10.955 1.00 91.25 67 LEU A N 1
ATOM 492 C CA . LEU A 1 67 ? 4.678 2.599 -9.815 1.00 91.25 67 LEU A CA 1
ATOM 493 C C . LEU A 1 67 ? 6.005 3.182 -9.321 1.00 91.25 67 LEU A C 1
ATOM 495 O O . LEU A 1 67 ? 6.122 3.539 -8.151 1.00 91.25 67 LEU A O 1
ATOM 499 N N . LYS A 1 68 ? 6.985 3.375 -10.216 1.00 93.75 68 LYS A N 1
ATOM 500 C CA . LYS A 1 68 ? 8.274 3.995 -9.870 1.00 93.75 68 LYS A CA 1
ATOM 501 C C . LYS A 1 68 ? 8.103 5.374 -9.228 1.00 93.75 68 LYS A C 1
ATOM 503 O O . LYS A 1 68 ? 8.818 5.713 -8.286 1.00 93.75 68 LYS A O 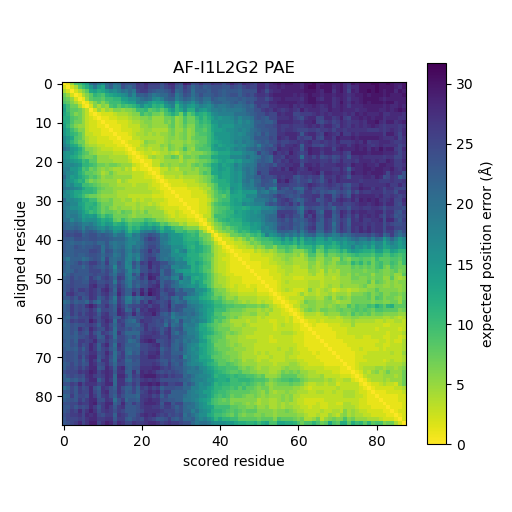1
ATOM 508 N N . LYS A 1 69 ? 7.180 6.191 -9.745 1.00 92.88 69 LYS A N 1
ATOM 509 C CA . LYS A 1 69 ? 6.908 7.537 -9.221 1.00 92.88 69 LYS A CA 1
ATOM 510 C C . LYS A 1 69 ? 6.313 7.475 -7.815 1.00 92.88 69 LYS A C 1
ATOM 512 O O . LYS A 1 69 ? 6.707 8.287 -6.979 1.00 92.88 69 LYS A O 1
ATOM 517 N N . MET A 1 70 ? 5.412 6.529 -7.550 1.00 90.62 70 MET A N 1
ATOM 518 C CA . MET A 1 70 ? 4.815 6.348 -6.226 1.00 90.62 70 MET A CA 1
ATOM 519 C C . MET A 1 70 ? 5.813 5.772 -5.215 1.00 90.62 70 MET A C 1
ATOM 521 O O . MET A 1 70 ? 5.954 6.328 -4.131 1.00 90.62 70 MET A O 1
ATOM 525 N N . LEU A 1 71 ? 6.592 4.753 -5.594 1.00 92.75 71 LEU A N 1
ATOM 526 C CA . LEU A 1 71 ? 7.670 4.210 -4.757 1.00 92.75 71 LEU A CA 1
ATOM 527 C C . LEU A 1 71 ? 8.655 5.306 -4.334 1.00 92.75 71 LEU A C 1
ATOM 529 O O . LEU A 1 71 ? 8.957 5.447 -3.151 1.00 92.75 71 LEU A O 1
ATOM 533 N N . LYS A 1 72 ? 9.043 6.181 -5.273 1.00 93.50 72 LYS A N 1
ATOM 534 C CA . LYS A 1 72 ? 9.903 7.334 -4.976 1.00 93.50 72 LYS A CA 1
ATOM 535 C C . LYS A 1 72 ? 9.285 8.291 -3.953 1.00 93.50 72 LYS A C 1
ATOM 537 O O . LYS A 1 72 ? 10.018 8.851 -3.143 1.00 93.50 72 LYS A O 1
ATOM 542 N N . LYS A 1 73 ? 7.961 8.489 -3.968 1.00 91.88 73 LYS A N 1
ATOM 543 C CA . LYS A 1 73 ? 7.262 9.298 -2.952 1.00 91.88 73 LYS A CA 1
ATOM 544 C C . LYS A 1 73 ? 7.262 8.634 -1.572 1.00 91.88 73 LYS A C 1
ATOM 546 O O . LYS A 1 73 ? 7.261 9.352 -0.582 1.00 91.88 73 LYS A O 1
ATOM 551 N N . MET A 1 74 ? 7.289 7.303 -1.513 1.00 90.44 74 MET A N 1
ATOM 552 C CA . MET A 1 74 ? 7.375 6.524 -0.271 1.00 90.44 74 MET A CA 1
ATOM 553 C C . MET A 1 74 ? 8.816 6.354 0.249 1.00 90.44 74 MET A C 1
ATOM 555 O O . MET A 1 74 ? 9.028 5.679 1.248 1.00 90.44 74 MET A O 1
ATOM 559 N N . GLY A 1 75 ? 9.812 6.960 -0.409 1.00 94.25 75 GLY A N 1
ATOM 560 C CA . GLY A 1 75 ? 11.224 6.841 -0.028 1.00 94.25 75 GLY A CA 1
ATOM 561 C C . GLY A 1 75 ? 11.944 5.630 -0.628 1.00 94.25 75 GLY A C 1
ATOM 562 O O . GLY A 1 75 ? 13.129 5.438 -0.364 1.00 94.25 75 GLY A O 1
ATOM 563 N N . GLU A 1 76 ? 11.279 4.848 -1.481 1.00 93.00 76 GLU A N 1
ATOM 564 C CA . GLU A 1 76 ? 11.883 3.716 -2.182 1.00 93.00 76 GLU A CA 1
ATOM 565 C C . GLU A 1 76 ? 12.371 4.094 -3.584 1.00 93.00 76 GLU A C 1
ATOM 567 O O . GLU A 1 76 ? 11.700 4.783 -4.353 1.00 93.00 76 GLU A O 1
ATOM 572 N N . SER A 1 77 ? 13.540 3.585 -3.971 1.00 92.62 77 SER A N 1
ATOM 573 C CA . SER A 1 77 ? 14.074 3.753 -5.322 1.00 92.62 77 SER A CA 1
ATOM 574 C C . SER A 1 77 ? 14.196 2.398 -6.008 1.00 92.62 77 SER A C 1
ATOM 576 O O . SER A 1 77 ? 14.945 1.539 -5.552 1.00 92.62 77 SER A O 1
ATOM 578 N N . LYS A 1 78 ? 13.477 2.224 -7.121 1.00 92.25 78 LYS A N 1
ATOM 579 C CA . LYS A 1 78 ? 13.593 1.070 -8.023 1.00 92.25 78 LYS A CA 1
ATOM 580 C C . LYS A 1 78 ? 13.823 1.527 -9.461 1.00 92.25 78 LYS A C 1
ATOM 582 O O . LYS A 1 78 ? 13.357 2.590 -9.896 1.00 92.25 78 LYS A O 1
ATOM 587 N N . SER A 1 79 ? 14.553 0.725 -10.221 1.00 95.06 79 SER A N 1
ATOM 588 C CA . SER A 1 79 ? 14.690 0.872 -11.667 1.00 95.06 79 SER A CA 1
ATOM 589 C C . SER A 1 79 ? 13.353 0.610 -12.371 1.00 95.06 79 SER A C 1
ATOM 591 O O . SER A 1 79 ? 12.419 0.035 -11.809 1.00 95.06 79 SER A O 1
ATOM 593 N N . ILE A 1 80 ? 13.237 1.058 -13.625 1.00 94.06 80 ILE A N 1
ATOM 594 C CA . ILE A 1 80 ? 12.032 0.784 -14.422 1.00 94.06 80 ILE A CA 1
ATOM 595 C C . ILE A 1 80 ? 11.879 -0.720 -14.677 1.00 94.06 80 ILE A C 1
ATOM 597 O O . ILE A 1 80 ? 10.753 -1.204 -14.697 1.00 94.06 80 ILE A O 1
ATOM 601 N N . ASP A 1 81 ? 12.977 -1.461 -14.834 1.00 94.81 81 ASP A N 1
ATOM 602 C CA . ASP A 1 81 ? 12.919 -2.898 -15.107 1.00 94.81 81 ASP A CA 1
ATOM 603 C C . ASP A 1 81 ? 12.519 -3.711 -13.872 1.00 94.81 81 ASP A C 1
ATOM 605 O O . ASP A 1 81 ? 11.721 -4.640 -13.992 1.00 94.81 81 ASP A O 1
ATOM 609 N N . GLU A 1 82 ? 12.944 -3.300 -12.674 1.00 93.69 82 GLU A N 1
ATOM 610 C CA . GLU A 1 82 ? 12.397 -3.842 -11.423 1.00 93.69 82 GLU A CA 1
ATOM 611 C C . GLU A 1 82 ? 10.893 -3.572 -11.314 1.00 93.69 82 GLU A C 1
ATOM 613 O O . GLU A 1 82 ? 10.130 -4.486 -11.017 1.00 93.69 82 GLU A O 1
ATOM 618 N N . CYS A 1 83 ? 10.442 -2.352 -11.637 1.00 89.88 83 CYS A N 1
ATOM 619 C CA . CYS A 1 83 ? 9.014 -2.024 -11.623 1.00 89.88 83 CYS A CA 1
ATOM 620 C C . CYS A 1 83 ? 8.224 -2.860 -12.642 1.00 89.88 83 CYS A C 1
ATOM 622 O O . CYS A 1 83 ? 7.149 -3.345 -12.313 1.00 89.88 83 CYS A O 1
ATOM 624 N N . LYS A 1 84 ? 8.758 -3.089 -13.853 1.00 89.75 84 LYS A N 1
ATOM 625 C CA . LYS A 1 84 ? 8.150 -4.003 -14.840 1.00 89.75 84 LYS A CA 1
ATOM 626 C C . LYS A 1 84 ? 8.046 -5.429 -14.304 1.00 89.75 84 LYS A C 1
ATOM 628 O O . LYS A 1 84 ? 7.071 -6.111 -14.591 1.00 89.75 84 LYS A O 1
ATOM 633 N N . SER A 1 85 ? 9.043 -5.889 -13.548 1.00 89.56 85 SER A N 1
ATOM 634 C CA . SER A 1 85 ? 9.019 -7.227 -12.954 1.00 89.56 85 SER A CA 1
ATOM 635 C C . SER A 1 85 ? 7.993 -7.369 -11.827 1.00 89.56 85 SER A C 1
ATOM 637 O O . SER A 1 85 ? 7.589 -8.493 -11.547 1.00 89.56 85 SER A O 1
ATOM 639 N N . MET A 1 86 ? 7.587 -6.268 -11.184 1.00 87.88 86 MET A N 1
ATOM 640 C CA . MET A 1 86 ? 6.580 -6.273 -10.115 1.00 87.88 86 MET A CA 1
ATOM 641 C C . MET A 1 86 ? 5.139 -6.380 -10.635 1.00 87.88 86 MET A C 1
ATOM 643 O O . MET A 1 86 ? 4.269 -6.773 -9.869 1.00 87.88 86 MET A O 1
ATOM 647 N N . ILE A 1 87 ? 4.878 -6.021 -11.897 1.00 77.62 87 ILE A N 1
ATOM 648 C CA . ILE A 1 87 ? 3.515 -5.877 -12.448 1.00 77.62 87 ILE A CA 1
ATOM 649 C C . ILE A 1 87 ? 3.210 -6.842 -13.609 1.00 77.62 87 ILE A C 1
ATOM 651 O O . ILE A 1 87 ? 2.487 -6.491 -14.540 1.00 77.62 87 ILE A O 1
ATOM 655 N N . LYS A 1 88 ? 3.798 -8.041 -13.577 1.00 62.12 88 LYS A N 1
ATOM 656 C CA . LYS A 1 88 ? 3.470 -9.136 -14.507 1.00 62.12 88 LYS A CA 1
ATOM 657 C C . LYS A 1 88 ? 2.192 -9.852 -14.094 1.00 62.12 88 LYS A C 1
ATOM 659 O O . LYS A 1 88 ? 1.487 -10.302 -15.021 1.00 62.12 88 LYS A O 1
#

Organism: Glycine max (NCBI:txid3847)

Sequence (88 aa):
MMGGELPMKEAEMAIAALDSDGDGLLSLEDFIALMEAGGKEQKLNDLKVAFDMYDTESCGFITPKSLKKMLKKMGESKSIDECKSMIK